Protein AF-A0A4R3DPP4-F1 (afdb_monomer_lite)

Structure (mmCIF, N/CA/C/O backbone):
data_AF-A0A4R3DPP4-F1
#
_entry.id   AF-A0A4R3DPP4-F1
#
loop_
_atom_site.group_PDB
_atom_site.id
_atom_site.type_symbol
_atom_site.label_atom_id
_atom_site.label_alt_id
_atom_site.label_comp_id
_atom_site.label_asym_id
_atom_site.label_entity_id
_atom_site.label_seq_id
_atom_site.pdbx_PDB_ins_code
_atom_site.Cartn_x
_atom_site.Cartn_y
_atom_site.Cartn_z
_atom_site.occupancy
_atom_site.B_iso_or_equiv
_atom_site.auth_seq_id
_atom_site.auth_comp_id
_atom_site.auth_asym_id
_atom_site.auth_atom_id
_atom_site.pdbx_PDB_model_num
ATOM 1 N N . MET A 1 1 ? 33.787 2.499 -35.565 1.00 42.03 1 MET A N 1
ATOM 2 C CA . MET A 1 1 ? 33.368 3.341 -34.426 1.00 42.03 1 MET A CA 1
ATOM 3 C C . MET A 1 1 ? 33.570 2.523 -33.166 1.00 42.03 1 MET A C 1
ATOM 5 O O . MET A 1 1 ? 33.102 1.391 -33.170 1.00 42.03 1 MET A O 1
ATOM 9 N N . PRO A 1 2 ? 34.337 2.994 -32.170 1.00 33.78 2 PRO A N 1
ATOM 10 C CA . PRO A 1 2 ? 34.576 2.213 -30.970 1.00 33.78 2 PRO A CA 1
ATOM 11 C C . PRO A 1 2 ? 33.305 2.166 -30.121 1.00 33.78 2 PRO A C 1
ATOM 13 O O . PRO A 1 2 ? 32.669 3.187 -29.868 1.00 33.78 2 PRO A O 1
ATOM 16 N N . ASP A 1 3 ? 32.959 0.942 -29.745 1.00 42.25 3 ASP A N 1
ATOM 17 C CA . ASP A 1 3 ? 31.840 0.523 -28.914 1.00 42.25 3 ASP A CA 1
ATOM 18 C C . ASP A 1 3 ? 32.011 1.137 -27.512 1.00 42.25 3 ASP A C 1
ATOM 20 O O . ASP A 1 3 ? 32.854 0.698 -26.728 1.00 42.25 3 ASP A O 1
ATOM 24 N N . ALA A 1 4 ? 31.262 2.198 -27.201 1.00 43.00 4 ALA A N 1
ATOM 25 C CA . ALA A 1 4 ? 31.251 2.816 -25.877 1.00 43.00 4 ALA A CA 1
ATOM 26 C C . ALA A 1 4 ? 30.402 1.968 -24.917 1.00 43.00 4 ALA A C 1
ATOM 28 O O . ALA A 1 4 ? 29.376 2.406 -24.399 1.00 43.00 4 ALA A O 1
ATOM 29 N N . ARG A 1 5 ? 30.828 0.724 -24.684 1.00 45.59 5 ARG A N 1
ATOM 30 C CA . ARG A 1 5 ? 30.379 -0.048 -23.528 1.00 45.59 5 ARG A CA 1
ATOM 31 C C . ARG A 1 5 ? 30.945 0.650 -22.303 1.00 45.59 5 ARG A C 1
ATOM 33 O O . ARG A 1 5 ? 32.124 0.495 -22.000 1.00 45.59 5 ARG A O 1
ATOM 40 N N . VAL A 1 6 ? 30.123 1.444 -21.626 1.00 44.72 6 VAL A N 1
ATOM 41 C CA . VAL A 1 6 ? 30.438 1.896 -20.272 1.00 44.72 6 VAL A CA 1
ATOM 42 C C . VAL A 1 6 ? 30.421 0.638 -19.400 1.00 44.72 6 VAL A C 1
ATOM 44 O O . VAL A 1 6 ? 29.358 0.029 -19.256 1.00 44.72 6 VAL A O 1
ATOM 47 N N . PRO A 1 7 ? 31.566 0.177 -18.867 1.00 40.75 7 PRO A N 1
ATOM 48 C CA . PRO A 1 7 ? 31.549 -0.908 -17.902 1.00 40.75 7 PRO A CA 1
ATOM 49 C C . PRO A 1 7 ? 30.728 -0.449 -16.695 1.00 40.75 7 PRO A C 1
ATOM 51 O O . PRO A 1 7 ? 30.874 0.687 -16.239 1.00 40.75 7 PRO A O 1
ATOM 54 N N . ALA A 1 8 ? 29.888 -1.337 -16.164 1.00 47.12 8 ALA A N 1
ATOM 55 C CA . ALA A 1 8 ? 28.995 -1.118 -15.020 1.00 47.12 8 ALA A CA 1
ATOM 56 C C . ALA A 1 8 ? 29.715 -0.782 -13.686 1.00 47.12 8 ALA A C 1
ATOM 58 O O . ALA A 1 8 ? 29.138 -0.917 -12.615 1.00 47.12 8 ALA A O 1
ATOM 59 N N . ALA A 1 9 ? 30.973 -0.342 -13.736 1.00 43.81 9 ALA A N 1
ATOM 60 C CA . ALA A 1 9 ? 31.848 -0.070 -12.602 1.00 43.81 9 ALA A CA 1
ATOM 61 C C . ALA A 1 9 ? 32.282 1.409 -12.488 1.00 43.81 9 ALA A C 1
ATOM 63 O O . ALA A 1 9 ? 33.168 1.719 -11.699 1.00 43.81 9 ALA A O 1
ATOM 64 N N . ALA A 1 10 ? 31.701 2.333 -13.267 1.00 43.47 10 ALA A N 1
ATOM 65 C CA . ALA A 1 10 ? 32.211 3.706 -13.398 1.00 43.47 10 ALA A CA 1
ATOM 66 C C . ALA A 1 10 ? 31.321 4.820 -12.810 1.00 43.47 10 ALA A C 1
ATOM 68 O O . ALA A 1 10 ? 31.487 5.976 -13.191 1.00 43.47 10 ALA A O 1
ATOM 69 N N . THR A 1 11 ? 30.387 4.528 -11.898 1.00 47.31 11 THR A N 1
ATOM 70 C CA . THR A 1 11 ? 29.618 5.595 -11.221 1.00 47.31 11 THR A CA 1
ATOM 71 C C . THR A 1 11 ? 30.029 5.842 -9.776 1.00 47.31 11 THR A C 1
ATOM 73 O O . THR A 1 11 ? 29.689 6.898 -9.255 1.00 47.31 11 THR A O 1
ATOM 76 N N . GLY A 1 12 ? 30.751 4.927 -9.111 1.00 37.66 12 GLY A N 1
ATOM 77 C CA . GLY A 1 12 ? 31.097 5.077 -7.686 1.00 37.66 12 GLY A CA 1
ATOM 78 C C . GLY A 1 12 ? 29.880 5.279 -6.770 1.00 37.66 12 GLY A C 1
ATOM 79 O O . GLY A 1 12 ? 30.041 5.616 -5.600 1.00 37.66 12 GLY A O 1
ATOM 80 N N . LEU A 1 13 ? 28.668 5.099 -7.304 1.00 44.72 13 LEU A N 1
ATOM 81 C CA . LEU A 1 13 ? 27.441 5.155 -6.542 1.00 44.72 13 LEU A CA 1
ATOM 82 C C . LEU A 1 13 ? 27.375 3.842 -5.767 1.00 44.72 13 LEU A C 1
ATOM 84 O O . LEU A 1 13 ? 27.561 2.787 -6.383 1.00 44.72 13 LEU A O 1
ATOM 88 N N . PRO A 1 14 ? 27.170 3.889 -4.441 1.00 45.78 14 PRO A N 1
ATOM 89 C CA . PRO A 1 14 ? 26.957 2.673 -3.679 1.00 45.78 14 PRO A CA 1
ATOM 90 C C . PRO A 1 14 ? 25.839 1.879 -4.356 1.00 45.78 14 PRO A C 1
ATOM 92 O O . PRO A 1 14 ? 24.844 2.460 -4.800 1.00 45.78 14 PRO A O 1
ATOM 95 N N . THR A 1 15 ? 26.012 0.559 -4.465 1.00 54.16 15 THR A N 1
ATOM 96 C CA . THR A 1 15 ? 24.867 -0.337 -4.651 1.00 54.16 15 THR A CA 1
ATOM 97 C C . THR A 1 15 ? 23.817 0.106 -3.643 1.00 54.16 15 THR A C 1
ATOM 99 O O . THR A 1 15 ? 24.175 0.214 -2.467 1.00 54.16 15 THR A O 1
ATOM 102 N N . PRO A 1 16 ? 22.596 0.455 -4.074 1.00 56.66 16 PRO A N 1
ATOM 103 C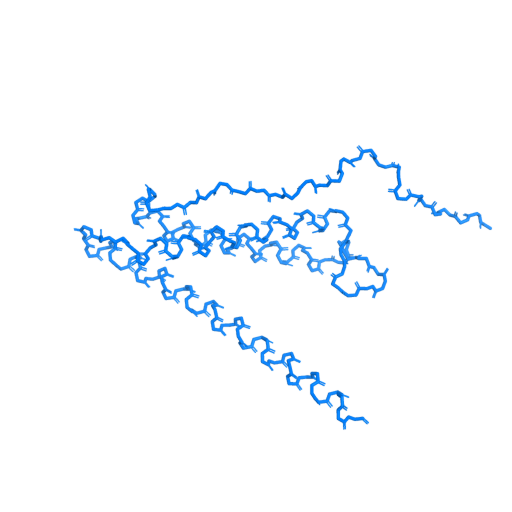 CA . PRO A 1 16 ? 21.593 0.899 -3.134 1.00 56.66 16 PRO A CA 1
ATOM 104 C C . PRO A 1 16 ? 21.376 -0.240 -2.142 1.00 56.66 16 PRO A C 1
ATOM 106 O O . PRO A 1 16 ? 20.896 -1.308 -2.524 1.00 56.66 16 PRO A O 1
ATOM 109 N N . ASP A 1 17 ? 21.793 -0.042 -0.891 1.00 68.62 17 ASP A N 1
ATOM 110 C CA . ASP A 1 17 ? 21.356 -0.909 0.191 1.00 68.62 17 ASP A CA 1
ATOM 111 C C . ASP A 1 17 ? 19.826 -0.921 0.156 1.00 68.62 17 ASP A C 1
ATOM 113 O O . ASP A 1 17 ? 19.195 0.102 -0.151 1.00 68.62 17 ASP A O 1
ATOM 117 N N . LYS A 1 18 ? 19.230 -2.089 0.416 1.00 74.06 18 LYS A N 1
ATOM 118 C CA . LYS A 1 18 ? 17.774 -2.197 0.499 1.00 74.06 18 LYS A CA 1
ATOM 119 C C . LYS A 1 18 ? 17.262 -1.124 1.452 1.00 74.06 18 LYS A C 1
ATOM 121 O O . LYS A 1 18 ? 17.828 -0.911 2.528 1.00 74.06 18 LYS A O 1
ATOM 126 N N . VAL A 1 19 ? 16.216 -0.421 1.029 1.00 81.50 19 VAL A N 1
ATOM 127 C CA . VAL A 1 19 ? 15.524 0.492 1.932 1.00 81.50 19 VAL A CA 1
ATOM 128 C C . VAL A 1 19 ? 14.969 -0.348 3.074 1.00 81.50 19 VAL A C 1
ATOM 130 O O . VAL A 1 19 ? 14.541 -1.474 2.855 1.00 81.50 19 VAL A O 1
ATOM 133 N N . HIS A 1 20 ? 15.010 0.192 4.286 1.00 83.25 20 HIS A N 1
ATOM 134 C CA . HIS A 1 20 ? 14.333 -0.385 5.435 1.00 83.25 20 HIS A CA 1
ATOM 135 C C . HIS A 1 20 ? 13.599 0.734 6.151 1.00 83.25 20 HIS A C 1
ATOM 137 O O . HIS A 1 20 ? 14.226 1.676 6.649 1.00 83.25 20 HIS A O 1
ATOM 143 N N . LEU A 1 21 ? 12.272 0.660 6.156 1.00 80.94 21 LEU A N 1
ATOM 144 C CA . LEU A 1 21 ? 11.449 1.611 6.891 1.00 80.94 21 LEU A CA 1
ATOM 145 C C . LEU A 1 21 ? 11.186 1.081 8.305 1.00 80.94 21 LEU A C 1
ATOM 147 O O . LEU A 1 21 ? 11.063 -0.129 8.503 1.00 80.94 21 LEU A O 1
ATOM 151 N N . PRO A 1 22 ? 11.124 1.959 9.323 1.00 79.56 22 PRO A N 1
ATOM 152 C CA . PRO A 1 22 ? 10.748 1.523 10.657 1.00 79.56 22 PRO A CA 1
ATOM 153 C C . PRO A 1 22 ? 9.315 0.971 10.635 1.00 79.56 22 PRO A C 1
ATOM 155 O O . PRO A 1 22 ? 8.470 1.506 9.911 1.00 79.56 22 PRO A O 1
ATOM 158 N N . PRO A 1 23 ? 9.014 -0.064 11.439 1.00 76.50 23 PRO A N 1
ATOM 159 C CA . PRO A 1 23 ? 7.648 -0.532 11.582 1.00 76.50 23 PRO A CA 1
ATOM 160 C C . PRO A 1 23 ? 6.780 0.575 12.183 1.00 76.50 23 PRO A C 1
ATOM 162 O O . PRO A 1 23 ? 7.231 1.367 13.013 1.00 76.50 23 PRO A O 1
ATOM 165 N N . ILE A 1 24 ? 5.529 0.605 11.745 1.00 78.69 24 ILE A N 1
ATOM 166 C CA . ILE A 1 24 ? 4.506 1.558 12.157 1.00 78.69 24 ILE A CA 1
ATOM 167 C C . ILE A 1 24 ? 3.359 0.724 12.730 1.00 78.69 24 ILE A C 1
ATOM 169 O O . ILE A 1 24 ? 2.787 -0.096 12.015 1.00 78.69 24 ILE A O 1
ATOM 173 N N . GLY A 1 25 ? 3.071 0.880 14.023 1.00 67.81 25 GLY A N 1
ATOM 174 C CA . GLY A 1 25 ? 2.120 0.046 14.755 1.00 67.81 25 GLY A CA 1
ATOM 175 C C . GLY A 1 25 ? 0.967 0.812 15.405 1.00 67.81 25 GLY A C 1
ATOM 176 O O . GLY A 1 25 ? 0.636 1.944 15.048 1.00 67.81 25 GLY A O 1
ATOM 177 N N . ALA A 1 26 ? 0.335 0.162 16.387 1.00 65.81 26 ALA A N 1
ATOM 178 C CA . ALA A 1 26 ? -0.835 0.665 17.115 1.00 65.81 26 ALA A CA 1
ATOM 179 C C . ALA A 1 26 ? -0.549 1.894 18.000 1.00 65.81 26 ALA A C 1
ATOM 181 O O . ALA A 1 26 ? -1.478 2.521 18.506 1.00 65.81 26 ALA A O 1
ATOM 182 N N . GLU A 1 27 ? 0.722 2.251 18.200 1.00 77.56 27 GLU A N 1
ATOM 183 C CA . GLU A 1 27 ? 1.126 3.483 18.880 1.00 77.56 27 GLU A CA 1
ATOM 184 C C . GLU A 1 27 ? 0.684 4.750 18.132 1.00 77.56 27 GLU A C 1
ATOM 186 O O . GLU A 1 27 ? 0.489 5.801 18.749 1.00 77.56 27 GLU A O 1
ATOM 191 N N . LEU A 1 28 ? 0.464 4.653 16.818 1.00 75.88 28 LEU A N 1
ATOM 192 C CA . LEU A 1 28 ? -0.274 5.654 16.062 1.00 75.88 28 LEU A CA 1
ATOM 193 C C . LEU A 1 28 ? -1.751 5.463 16.361 1.00 75.88 28 LEU A C 1
ATOM 195 O O . LEU A 1 28 ? -2.400 4.588 15.799 1.00 75.88 28 LEU A O 1
ATOM 199 N N . GLY A 1 29 ? -2.273 6.270 17.284 1.00 82.25 29 GLY A N 1
ATOM 200 C CA . GLY A 1 29 ? -3.676 6.195 17.678 1.00 82.25 29 GLY A CA 1
ATOM 201 C C . GLY A 1 29 ? -4.635 6.162 16.470 1.00 82.25 29 GLY A C 1
ATOM 202 O O . GLY A 1 29 ? -4.310 6.715 15.412 1.00 82.25 29 GLY A O 1
ATOM 203 N N . PRO A 1 30 ? -5.837 5.573 16.624 1.00 82.81 30 PRO A N 1
ATOM 204 C CA . PRO A 1 30 ? -6.706 5.162 15.513 1.00 82.81 30 PRO A CA 1
ATOM 205 C C . PRO A 1 30 ? -6.961 6.245 14.453 1.00 82.81 30 PRO A C 1
ATOM 207 O O . PRO A 1 30 ? -7.019 5.961 13.260 1.00 82.81 30 PRO A O 1
ATOM 210 N N . ARG A 1 31 ? -7.034 7.512 14.879 1.00 84.75 31 ARG A N 1
ATOM 211 C CA . ARG A 1 31 ? -7.278 8.683 14.018 1.00 84.75 31 ARG A CA 1
ATOM 212 C C . ARG A 1 31 ? -6.197 8.940 12.968 1.00 84.75 31 ARG A C 1
ATOM 214 O O . ARG A 1 31 ? -6.466 9.607 11.975 1.00 84.75 31 ARG A O 1
ATOM 221 N N . LEU A 1 32 ? -4.967 8.488 13.208 1.00 88.69 32 LEU A N 1
ATOM 222 C CA . LEU A 1 32 ? -3.854 8.666 12.273 1.00 88.69 32 LEU A CA 1
ATOM 223 C C . LEU A 1 32 ? -3.646 7.448 11.374 1.00 88.69 32 LEU A C 1
ATOM 225 O O . LEU A 1 32 ? -2.988 7.580 10.345 1.00 88.69 32 LEU A O 1
ATOM 229 N N . MET A 1 33 ? -4.218 6.293 11.723 1.00 91.12 33 MET A N 1
ATOM 230 C CA . MET A 1 33 ? -3.999 5.051 10.984 1.00 91.12 33 MET A CA 1
ATOM 231 C C . MET A 1 33 ? -4.578 5.126 9.568 1.00 91.12 33 MET A C 1
ATOM 233 O O . MET A 1 33 ? -3.865 4.847 8.611 1.00 91.12 33 MET A O 1
ATOM 237 N N . LEU A 1 34 ? -5.834 5.560 9.403 1.00 91.00 34 LEU A N 1
ATOM 238 C CA . LEU A 1 34 ? -6.462 5.633 8.076 1.00 91.00 34 LEU A CA 1
ATOM 239 C C . LEU A 1 34 ? -5.758 6.638 7.137 1.00 91.00 34 LEU A C 1
ATOM 241 O O . LEU A 1 34 ? -5.352 6.227 6.049 1.00 91.00 34 LEU A O 1
ATOM 245 N N . PRO A 1 35 ? -5.516 7.907 7.528 1.00 92.19 35 PRO A N 1
ATOM 246 C CA . PRO A 1 35 ? -4.813 8.854 6.659 1.00 92.19 35 PRO A CA 1
ATOM 247 C C . PRO A 1 35 ? -3.397 8.401 6.288 1.00 92.19 35 PRO A C 1
ATOM 249 O O . PRO A 1 35 ? -2.945 8.624 5.165 1.00 92.19 35 PRO A O 1
ATOM 252 N N . LEU A 1 36 ? -2.683 7.765 7.223 1.00 92.81 36 LEU A N 1
ATOM 253 C CA . LEU A 1 36 ? -1.347 7.243 6.958 1.00 92.81 36 LEU A CA 1
ATOM 254 C C . LEU A 1 36 ? -1.396 6.065 5.981 1.00 92.81 36 LEU A C 1
ATOM 256 O O . LEU A 1 36 ? -0.609 6.034 5.039 1.00 92.81 36 LEU A O 1
ATOM 260 N N . TYR A 1 37 ? -2.341 5.140 6.159 1.00 93.00 37 TYR A N 1
ATOM 261 C CA . TYR A 1 37 ? -2.557 4.027 5.238 1.00 93.00 37 TYR A CA 1
ATOM 262 C C . TYR A 1 37 ? -2.803 4.523 3.806 1.00 93.00 37 TYR A C 1
ATOM 264 O O . TYR A 1 37 ? -2.128 4.094 2.868 1.00 93.00 37 TYR A O 1
ATOM 272 N N . GLU A 1 38 ? -3.711 5.487 3.635 1.00 93.00 38 GLU A N 1
ATOM 273 C CA . GLU A 1 38 ? -4.017 6.082 2.331 1.00 93.00 38 GLU A CA 1
ATOM 274 C C . GLU A 1 38 ? -2.796 6.776 1.714 1.00 93.00 38 GLU A C 1
ATOM 276 O O . GLU A 1 38 ? -2.524 6.614 0.522 1.00 93.00 38 GLU A O 1
ATOM 281 N N . ALA A 1 39 ? -2.016 7.505 2.520 1.00 94.81 39 ALA A N 1
ATOM 282 C CA . ALA A 1 39 ? -0.796 8.158 2.058 1.00 94.81 39 ALA A CA 1
ATOM 283 C C . ALA A 1 39 ? 0.266 7.144 1.598 1.00 94.81 39 ALA A C 1
ATOM 285 O O . ALA A 1 39 ? 0.896 7.342 0.553 1.00 94.81 39 ALA A O 1
ATOM 286 N N . LEU A 1 40 ? 0.448 6.040 2.329 1.00 94.62 40 LEU A N 1
ATOM 287 C CA . LEU A 1 40 ? 1.386 4.977 1.958 1.00 94.62 40 LEU A CA 1
ATOM 288 C C . LEU A 1 40 ? 0.952 4.302 0.651 1.00 94.62 40 LEU A C 1
ATOM 290 O O . LEU A 1 40 ? 1.757 4.181 -0.273 1.00 94.62 40 LEU A O 1
ATOM 294 N N . ARG A 1 41 ? -0.333 3.953 0.511 1.00 93.00 41 ARG A N 1
ATOM 295 C CA . ARG A 1 41 ? -0.876 3.353 -0.721 1.00 93.00 41 ARG A CA 1
ATOM 296 C C . ARG A 1 41 ? -0.787 4.293 -1.922 1.00 93.00 41 ARG A C 1
ATOM 298 O O . ARG A 1 41 ? -0.391 3.865 -3.006 1.00 93.00 41 ARG A O 1
ATOM 305 N N . LEU A 1 42 ? -1.081 5.582 -1.745 1.00 95.19 42 LEU A N 1
ATOM 306 C CA . LEU A 1 42 ? -0.875 6.579 -2.797 1.00 95.19 42 LEU A CA 1
ATOM 307 C C . LEU A 1 42 ? 0.597 6.642 -3.219 1.00 95.19 42 LEU A C 1
ATOM 309 O O . LEU A 1 42 ? 0.894 6.715 -4.410 1.00 95.19 42 LEU A O 1
ATOM 313 N N . THR A 1 43 ? 1.516 6.571 -2.255 1.00 95.38 43 THR A N 1
ATOM 314 C CA . THR A 1 43 ? 2.956 6.568 -2.534 1.00 95.38 43 THR A CA 1
ATOM 315 C C . THR A 1 43 ? 3.373 5.339 -3.345 1.00 95.38 43 THR A C 1
ATOM 317 O O . THR A 1 43 ? 4.112 5.489 -4.317 1.00 95.38 43 THR A O 1
ATOM 320 N N . VAL A 1 44 ? 2.845 4.150 -3.027 1.00 94.69 44 VAL A N 1
ATOM 321 C CA . VAL A 1 44 ? 3.059 2.929 -3.829 1.00 94.69 44 VAL A CA 1
ATOM 322 C C . VAL A 1 44 ? 2.590 3.132 -5.271 1.00 94.69 44 VAL A C 1
ATOM 324 O O . VAL A 1 44 ? 3.361 2.886 -6.194 1.00 94.69 44 VAL A O 1
ATOM 327 N N . ASN A 1 45 ? 1.386 3.673 -5.479 1.00 92.38 45 ASN A N 1
ATOM 328 C CA . ASN A 1 45 ? 0.857 3.929 -6.825 1.00 92.38 45 ASN A CA 1
ATOM 329 C C . ASN A 1 45 ? 1.727 4.919 -7.623 1.00 92.38 45 ASN A C 1
ATOM 331 O O . ASN A 1 45 ? 1.920 4.761 -8.831 1.00 92.38 45 ASN A O 1
ATOM 335 N N . VAL A 1 46 ? 2.264 5.949 -6.961 1.00 95.75 46 VAL A N 1
ATOM 336 C CA . VAL A 1 46 ? 3.201 6.894 -7.586 1.00 95.75 46 VAL A CA 1
ATOM 337 C C . VAL A 1 46 ? 4.497 6.185 -7.979 1.00 95.75 46 VAL A C 1
ATOM 339 O O . VAL A 1 46 ? 4.978 6.386 -9.096 1.00 95.75 46 VAL A O 1
ATOM 342 N N . LEU A 1 47 ? 5.046 5.339 -7.105 1.00 94.56 47 LEU A N 1
ATOM 343 C CA . LEU A 1 47 ? 6.254 4.564 -7.391 1.00 94.56 47 LEU A CA 1
ATOM 344 C C . LEU A 1 47 ? 6.043 3.576 -8.542 1.00 94.56 47 LEU A C 1
ATOM 346 O O . LEU A 1 47 ? 6.897 3.515 -9.423 1.00 94.56 47 LEU A O 1
ATOM 350 N N . ASP A 1 48 ? 4.895 2.899 -8.612 1.00 91.25 48 ASP A N 1
ATOM 351 C CA . ASP A 1 48 ? 4.523 2.046 -9.749 1.00 91.25 48 ASP A CA 1
ATOM 352 C C . ASP A 1 48 ? 4.521 2.835 -11.067 1.00 91.25 48 ASP A C 1
ATOM 354 O O . ASP A 1 48 ? 5.086 2.402 -12.075 1.00 91.25 48 ASP A O 1
ATOM 358 N N . GLY A 1 49 ? 3.943 4.042 -11.059 1.00 90.62 49 GLY A N 1
ATOM 359 C CA . GLY A 1 49 ? 3.938 4.931 -12.222 1.00 90.62 49 GLY A CA 1
ATOM 360 C C . GLY A 1 49 ? 5.334 5.419 -12.630 1.00 90.62 49 GLY A C 1
ATOM 361 O O . GLY A 1 49 ? 5.598 5.627 -13.818 1.00 90.62 49 GLY A O 1
ATOM 362 N N . ILE A 1 50 ? 6.244 5.595 -11.669 1.00 91.81 50 ILE A N 1
ATOM 363 C CA . ILE A 1 50 ? 7.644 5.949 -11.936 1.00 91.81 50 ILE A CA 1
ATOM 364 C C . ILE A 1 50 ? 8.395 4.741 -12.510 1.00 91.81 50 ILE A C 1
ATOM 366 O O . ILE A 1 50 ? 9.052 4.884 -13.541 1.00 91.81 50 ILE A O 1
ATOM 370 N N . LEU A 1 51 ? 8.265 3.564 -11.895 1.00 89.81 51 LEU A N 1
ATOM 371 C CA . LEU A 1 51 ? 8.926 2.319 -12.305 1.00 89.81 51 LEU A CA 1
ATOM 372 C C . LEU A 1 51 ? 8.495 1.849 -13.698 1.00 89.81 51 LEU A C 1
ATOM 374 O O . LEU A 1 51 ? 9.311 1.314 -14.445 1.00 89.81 51 LEU A O 1
ATOM 378 N N . ALA A 1 52 ? 7.250 2.119 -14.098 1.00 88.38 52 ALA A N 1
ATOM 379 C CA . ALA A 1 52 ? 6.753 1.816 -15.439 1.00 88.38 52 ALA A CA 1
ATOM 380 C C . ALA A 1 52 ? 7.461 2.603 -16.563 1.00 88.38 52 ALA A C 1
ATOM 382 O O . ALA A 1 52 ? 7.271 2.315 -17.748 1.00 88.38 52 ALA A O 1
ATOM 383 N N . GLN A 1 53 ? 8.268 3.615 -16.231 1.00 87.56 53 GLN A N 1
ATOM 384 C CA . GLN A 1 53 ? 8.938 4.435 -17.232 1.00 87.56 53 GLN A CA 1
ATOM 385 C C . GLN A 1 53 ? 10.137 3.694 -17.848 1.00 87.56 53 GLN A C 1
ATOM 387 O O . GLN A 1 53 ? 10.979 3.169 -17.116 1.00 87.56 53 GLN A O 1
ATOM 392 N N . PRO A 1 54 ? 10.317 3.743 -19.184 1.00 86.75 54 PRO A N 1
ATOM 393 C CA . PRO A 1 54 ? 11.368 2.986 -19.874 1.00 86.75 54 PRO A CA 1
ATOM 394 C C . PRO A 1 54 ? 12.790 3.244 -19.365 1.00 86.75 54 PRO A C 1
ATOM 396 O O . PRO A 1 54 ? 13.648 2.378 -19.475 1.00 86.75 54 PRO A O 1
ATOM 399 N N . ARG A 1 55 ? 13.046 4.424 -18.785 1.00 87.50 55 ARG A N 1
ATOM 400 C CA . ARG A 1 55 ? 14.359 4.814 -18.249 1.00 87.50 55 ARG A CA 1
ATOM 401 C C . ARG A 1 55 ? 14.831 3.983 -17.054 1.00 87.50 55 ARG A C 1
ATOM 403 O O . ARG A 1 55 ? 16.016 4.043 -16.742 1.00 87.50 55 ARG A O 1
ATOM 410 N N . TYR A 1 56 ? 13.935 3.262 -16.383 1.00 85.88 56 TYR A N 1
ATOM 411 C CA . TYR A 1 56 ? 14.280 2.399 -15.253 1.00 85.88 56 TYR A CA 1
ATOM 412 C C . TYR A 1 56 ? 14.375 0.927 -15.643 1.00 85.88 56 TYR A C 1
ATOM 414 O O . TYR A 1 56 ? 14.985 0.162 -14.910 1.00 85.88 56 TYR A O 1
ATOM 422 N N . SER A 1 57 ? 13.840 0.531 -16.800 1.00 84.56 57 SER A N 1
ATOM 423 C CA . SER A 1 57 ? 13.892 -0.850 -17.282 1.00 84.56 57 SER A CA 1
ATOM 424 C C . SER A 1 57 ? 15.203 -1.139 -18.020 1.00 84.56 57 SER A C 1
ATOM 426 O O . SER A 1 57 ? 15.669 -0.336 -18.830 1.00 84.56 57 SER A O 1
ATOM 428 N N . ILE A 1 58 ? 15.788 -2.313 -17.773 1.00 76.44 58 ILE A N 1
ATOM 429 C CA . ILE A 1 58 ? 16.882 -2.848 -18.588 1.00 76.44 58 ILE A CA 1
ATOM 430 C C . ILE A 1 58 ? 16.271 -3.617 -19.760 1.00 76.44 58 ILE A C 1
ATOM 432 O O . ILE A 1 58 ? 15.748 -4.717 -19.600 1.00 76.44 58 ILE A O 1
ATOM 436 N N . ALA A 1 59 ? 16.367 -3.061 -20.968 1.00 71.88 59 ALA A N 1
ATOM 437 C CA . ALA A 1 59 ? 16.092 -3.832 -22.176 1.00 71.88 59 ALA A CA 1
ATOM 438 C C . ALA A 1 59 ? 17.157 -4.942 -22.348 1.00 71.88 59 ALA A C 1
ATOM 440 O O . ALA A 1 59 ? 18.343 -4.661 -22.156 1.00 71.88 59 ALA A O 1
ATOM 441 N N . PRO A 1 60 ? 16.785 -6.180 -22.745 1.00 58.72 60 PRO A N 1
ATOM 442 C CA . PRO A 1 60 ? 15.472 -6.616 -23.232 1.00 58.72 60 PRO A CA 1
ATOM 443 C C . PRO A 1 60 ? 14.612 -7.346 -22.182 1.00 58.72 60 PRO A C 1
ATOM 445 O O . PRO A 1 60 ? 13.536 -7.844 -22.512 1.00 58.72 60 PRO A O 1
ATOM 448 N N . SER A 1 61 ? 15.071 -7.463 -20.940 1.00 59.59 61 SER A N 1
ATOM 449 C CA . SER A 1 61 ? 14.408 -8.256 -19.909 1.00 59.59 61 SER A CA 1
ATOM 450 C C . SER A 1 61 ? 13.256 -7.477 -19.262 1.00 59.59 61 SER A C 1
ATOM 452 O O . SER A 1 61 ? 13.439 -6.525 -18.504 1.00 59.59 61 SER A O 1
ATOM 454 N N . ARG A 1 62 ? 12.017 -7.892 -19.567 1.00 61.31 62 ARG A N 1
ATOM 455 C CA . ARG A 1 62 ? 10.832 -7.423 -18.833 1.00 61.31 62 ARG A CA 1
ATOM 456 C C . ARG A 1 62 ? 10.985 -7.799 -17.358 1.00 61.31 62 ARG A C 1
ATOM 458 O O . ARG A 1 62 ? 11.289 -8.948 -17.060 1.00 61.31 62 ARG A O 1
ATOM 465 N N . GLY A 1 63 ? 10.754 -6.839 -16.466 1.00 61.91 63 GLY A N 1
ATOM 466 C CA . GLY A 1 63 ? 10.845 -7.053 -15.019 1.00 61.91 63 GLY A CA 1
ATOM 467 C C . GLY A 1 63 ? 12.256 -6.960 -14.435 1.00 61.91 63 GLY A C 1
ATOM 468 O O . GLY A 1 63 ? 12.436 -7.309 -13.280 1.00 61.91 63 GLY A O 1
ATOM 469 N N . THR A 1 64 ? 13.253 -6.500 -15.200 1.00 76.56 64 THR A N 1
ATOM 470 C CA . THR A 1 64 ? 14.564 -6.131 -14.640 1.00 76.56 64 THR A CA 1
ATOM 471 C C . THR A 1 64 ? 14.760 -4.627 -14.706 1.00 76.56 64 THR A C 1
ATOM 473 O O . THR A 1 64 ? 14.574 -4.029 -15.777 1.00 76.56 64 THR A O 1
ATOM 476 N N . PHE A 1 65 ? 15.164 -4.031 -13.589 1.00 83.44 65 PHE A N 1
ATOM 477 C CA . PHE A 1 65 ? 15.436 -2.608 -13.486 1.00 83.44 65 PHE A CA 1
ATOM 478 C C . PHE A 1 65 ? 16.937 -2.308 -13.462 1.00 83.44 65 PHE A C 1
ATOM 480 O O . PHE A 1 65 ? 17.767 -3.182 -13.240 1.00 83.44 65 PHE A O 1
ATOM 487 N N . ASN A 1 66 ? 17.300 -1.062 -13.776 1.00 85.69 66 ASN A N 1
ATOM 488 C CA . ASN A 1 66 ? 18.639 -0.550 -13.490 1.00 85.69 66 ASN A CA 1
ATOM 489 C C . ASN A 1 66 ? 18.769 -0.218 -11.997 1.00 85.69 66 ASN A C 1
ATOM 491 O O . ASN A 1 66 ? 17.770 -0.173 -11.291 1.00 85.69 66 ASN A O 1
ATOM 495 N N . ALA A 1 67 ? 19.974 0.120 -11.529 1.00 85.81 67 ALA A N 1
ATOM 496 C CA . ALA A 1 67 ? 20.221 0.383 -10.106 1.00 85.81 67 ALA A CA 1
ATOM 497 C C . ALA A 1 67 ? 19.275 1.427 -9.469 1.00 85.81 67 ALA A C 1
ATOM 499 O O . ALA A 1 67 ? 18.952 1.335 -8.289 1.00 85.81 67 ALA A O 1
ATOM 500 N N . ALA A 1 68 ? 18.821 2.427 -10.235 1.00 86.31 68 ALA A N 1
ATOM 501 C CA . ALA A 1 68 ? 17.858 3.406 -9.736 1.00 86.31 68 ALA A CA 1
ATOM 502 C C . ALA A 1 68 ? 16.443 2.819 -9.631 1.00 86.31 68 ALA A C 1
ATOM 504 O O . ALA A 1 68 ? 15.730 3.121 -8.679 1.00 86.31 68 ALA A O 1
ATOM 505 N N . GLY A 1 69 ? 16.036 1.990 -10.594 1.00 88.94 69 GLY A N 1
ATOM 506 C CA . GLY A 1 69 ? 14.770 1.272 -10.516 1.00 88.94 69 GLY A CA 1
ATOM 507 C C . GLY A 1 69 ? 14.777 0.196 -9.427 1.00 88.94 69 GLY A C 1
ATOM 508 O O . GLY A 1 69 ? 13.802 0.125 -8.696 1.00 88.94 69 GLY A O 1
ATOM 509 N N . ASP A 1 70 ? 15.885 -0.519 -9.210 1.00 88.38 70 ASP A N 1
ATOM 510 C CA . ASP A 1 70 ? 16.023 -1.477 -8.098 1.00 88.38 70 ASP A CA 1
ATOM 511 C C . ASP A 1 70 ? 15.825 -0.789 -6.735 1.00 88.38 70 ASP A C 1
ATOM 513 O O . ASP A 1 70 ? 15.146 -1.305 -5.849 1.00 88.38 70 ASP A O 1
ATOM 517 N N . TYR A 1 71 ? 16.375 0.419 -6.563 1.00 88.62 71 TYR A N 1
ATOM 518 C CA . TYR A 1 71 ? 16.171 1.201 -5.342 1.00 88.62 71 TYR A CA 1
ATOM 519 C C . TYR A 1 71 ? 14.715 1.648 -5.166 1.00 88.62 71 TYR A C 1
ATOM 521 O O . TYR A 1 71 ? 14.165 1.570 -4.068 1.00 88.62 71 TYR A O 1
ATOM 529 N N . LEU A 1 72 ? 14.080 2.119 -6.244 1.00 91.06 72 LEU A N 1
ATOM 530 C CA . LEU A 1 72 ? 12.674 2.526 -6.224 1.00 91.06 72 LEU A CA 1
ATOM 531 C C . LEU A 1 72 ? 11.741 1.337 -5.973 1.00 91.06 72 LEU A C 1
ATOM 533 O O . LEU A 1 72 ? 10.749 1.491 -5.265 1.00 91.06 72 LEU A O 1
ATOM 537 N N . GLU A 1 73 ? 12.064 0.164 -6.515 1.00 91.06 73 GLU A N 1
ATOM 538 C CA . GLU A 1 73 ? 11.346 -1.080 -6.251 1.00 91.06 73 GLU A CA 1
ATOM 539 C C . GLU A 1 73 ? 11.497 -1.497 -4.787 1.00 91.06 73 GLU A C 1
ATOM 541 O O . GLU A 1 73 ? 10.488 -1.737 -4.130 1.00 91.06 73 GLU A O 1
ATOM 546 N N . SER A 1 74 ? 12.714 -1.464 -4.236 1.00 90.56 74 SER A N 1
ATOM 547 C CA . SER A 1 74 ? 12.939 -1.732 -2.810 1.00 90.56 74 SER A CA 1
ATOM 548 C C . SER A 1 74 ? 12.171 -0.757 -1.911 1.00 90.56 74 SER A C 1
ATOM 550 O O . SER A 1 74 ? 11.548 -1.185 -0.944 1.00 90.56 74 SER A O 1
ATOM 552 N N . LEU A 1 75 ? 12.155 0.543 -2.231 1.00 92.19 75 LEU A N 1
ATOM 553 C CA . LEU A 1 75 ? 11.360 1.527 -1.491 1.00 92.19 75 LEU A CA 1
ATOM 554 C C . LEU A 1 75 ? 9.858 1.223 -1.581 1.00 92.19 75 LEU A C 1
ATOM 556 O O . LEU A 1 75 ? 9.143 1.327 -0.587 1.00 92.19 75 LEU A O 1
ATOM 560 N N . ARG A 1 76 ? 9.374 0.855 -2.770 1.00 94.00 76 ARG A N 1
ATOM 561 C CA . ARG A 1 76 ? 7.970 0.504 -3.000 1.00 94.00 76 ARG A CA 1
ATOM 562 C C . ARG A 1 76 ? 7.554 -0.705 -2.158 1.00 94.00 76 ARG A C 1
ATOM 564 O O . ARG A 1 76 ? 6.494 -0.659 -1.538 1.00 94.00 76 ARG A O 1
ATOM 571 N N . GLU A 1 77 ? 8.373 -1.755 -2.127 1.00 92.69 77 GLU A N 1
ATOM 572 C CA . GLU A 1 77 ? 8.132 -2.967 -1.330 1.00 92.69 77 GLU A CA 1
ATOM 573 C C . GLU A 1 77 ? 8.083 -2.673 0.172 1.00 92.69 77 GLU A C 1
ATOM 575 O O . GLU A 1 77 ? 7.191 -3.154 0.873 1.00 92.69 77 GLU A O 1
ATOM 580 N N . GLU A 1 78 ? 8.991 -1.835 0.666 1.00 92.94 78 GLU A N 1
ATOM 581 C CA . GLU A 1 78 ? 9.019 -1.439 2.075 1.00 92.94 78 GLU A CA 1
ATOM 582 C C . GLU A 1 78 ? 7.796 -0.606 2.460 1.00 92.94 78 GLU A C 1
ATOM 584 O O . GLU A 1 78 ? 7.166 -0.868 3.480 1.00 92.94 78 GLU A O 1
ATOM 589 N N . ILE A 1 79 ? 7.394 0.361 1.629 1.00 93.62 79 ILE A N 1
ATOM 590 C CA . ILE A 1 79 ? 6.180 1.155 1.879 1.00 93.62 79 ILE A CA 1
ATOM 591 C C . ILE A 1 79 ? 4.937 0.259 1.881 1.00 93.62 79 ILE A C 1
ATOM 593 O O . ILE A 1 79 ? 4.065 0.439 2.731 1.00 93.62 79 ILE A O 1
ATOM 597 N N . ALA A 1 80 ? 4.857 -0.710 0.964 1.00 92.38 80 ALA A N 1
ATOM 598 C CA . ALA A 1 80 ? 3.768 -1.683 0.943 1.00 92.38 80 ALA A CA 1
ATOM 599 C C . ALA A 1 80 ? 3.747 -2.524 2.230 1.00 92.38 80 ALA A C 1
ATOM 601 O O . ALA A 1 80 ? 2.701 -2.635 2.860 1.00 92.38 80 ALA A O 1
ATOM 602 N N . THR A 1 81 ? 4.909 -3.009 2.674 1.00 92.00 81 THR A N 1
ATOM 603 C CA . THR A 1 81 ? 5.053 -3.768 3.928 1.00 92.00 81 THR A CA 1
ATOM 604 C C . THR A 1 81 ? 4.592 -2.956 5.141 1.00 92.00 81 THR A C 1
ATOM 606 O O . THR A 1 81 ? 3.891 -3.469 6.012 1.00 92.00 81 THR A O 1
ATOM 609 N N . VAL A 1 82 ? 4.941 -1.667 5.199 1.00 92.00 82 VAL A N 1
ATOM 610 C CA . VAL A 1 82 ? 4.491 -0.766 6.269 1.00 92.00 82 VAL A CA 1
ATOM 611 C C . VAL A 1 82 ? 2.976 -0.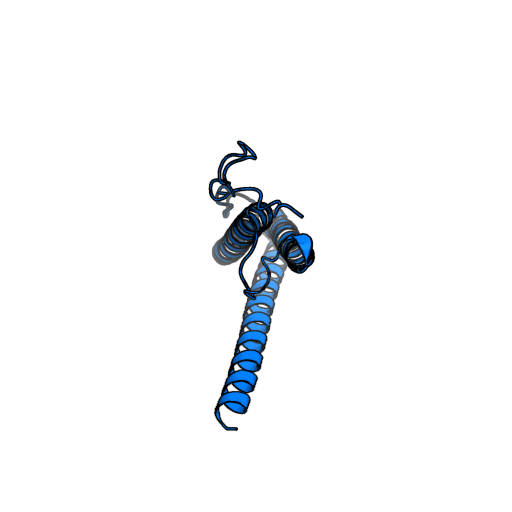540 6.210 1.00 92.00 82 VAL A C 1
ATOM 613 O O . VAL A 1 82 ? 2.326 -0.518 7.254 1.00 92.00 82 VAL A O 1
ATOM 616 N N . ALA A 1 83 ? 2.396 -0.394 5.014 1.00 92.25 83 ALA A N 1
ATOM 617 C CA . ALA A 1 83 ? 0.949 -0.247 4.848 1.00 92.25 83 ALA A CA 1
ATOM 618 C C . ALA A 1 83 ? 0.186 -1.502 5.305 1.00 92.25 83 ALA A C 1
ATOM 620 O O . ALA A 1 83 ? -0.817 -1.375 6.008 1.00 92.25 83 ALA A O 1
ATOM 621 N N . ASP A 1 84 ? 0.687 -2.691 4.962 1.00 90.88 84 ASP A N 1
ATOM 622 C CA . ASP A 1 84 ? 0.122 -3.974 5.395 1.00 90.88 84 ASP A CA 1
ATOM 623 C C . ASP A 1 84 ? 0.196 -4.105 6.928 1.00 90.88 84 ASP A C 1
ATOM 625 O O . ASP A 1 84 ? -0.801 -4.398 7.588 1.00 90.88 84 ASP A O 1
ATOM 629 N N . GLY A 1 85 ? 1.352 -3.778 7.520 1.00 91.00 85 GLY A N 1
ATOM 630 C CA . GLY A 1 85 ? 1.535 -3.788 8.973 1.00 91.00 85 GLY A CA 1
ATOM 631 C C . GLY A 1 85 ? 0.604 -2.821 9.712 1.00 91.00 85 GLY A C 1
ATOM 632 O O . GLY A 1 85 ? 0.104 -3.142 10.792 1.00 91.00 85 GLY A O 1
ATOM 633 N N . LEU A 1 86 ? 0.310 -1.661 9.119 1.00 91.38 86 LEU A N 1
ATOM 634 C CA . LEU A 1 86 ? -0.640 -0.697 9.671 1.00 91.38 86 LEU A CA 1
ATOM 635 C C . LEU A 1 86 ? -2.082 -1.227 9.643 1.00 91.38 86 LEU A C 1
ATOM 637 O O . LEU A 1 86 ? -2.827 -1.020 10.605 1.00 91.38 86 LEU A O 1
ATOM 641 N N . ALA A 1 87 ? -2.469 -1.935 8.578 1.00 90.50 87 ALA A N 1
ATOM 642 C CA . ALA A 1 87 ? -3.772 -2.590 8.494 1.00 90.50 87 ALA A CA 1
ATOM 643 C C . ALA A 1 87 ? -3.918 -3.729 9.505 1.00 90.50 87 ALA A C 1
ATOM 645 O O . ALA A 1 87 ? -4.938 -3.823 10.192 1.00 90.50 87 ALA A O 1
ATOM 646 N N . ASP A 1 88 ? -2.871 -4.530 9.687 1.00 90.88 88 ASP A N 1
ATOM 647 C CA . ASP A 1 88 ? -2.837 -5.560 10.723 1.00 90.88 88 ASP A CA 1
ATOM 648 C C . ASP A 1 88 ? -2.907 -4.970 12.134 1.00 90.88 88 ASP A C 1
ATOM 650 O O . ASP A 1 88 ? -3.652 -5.471 12.981 1.00 90.88 88 ASP A O 1
ATOM 654 N N . ALA A 1 89 ? -2.202 -3.865 12.387 1.00 89.62 89 ALA A N 1
ATOM 655 C CA . ALA A 1 89 ? -2.286 -3.158 13.658 1.00 89.62 89 ALA A CA 1
ATOM 656 C C . ALA A 1 89 ? -3.713 -2.652 13.924 1.00 89.62 89 ALA A C 1
ATOM 658 O O . ALA A 1 89 ? -4.223 -2.833 15.030 1.00 89.62 89 ALA A O 1
ATOM 659 N N . ALA A 1 90 ? -4.388 -2.092 12.913 1.00 89.81 90 ALA A N 1
ATOM 660 C CA . ALA A 1 90 ? -5.758 -1.591 13.028 1.00 89.81 90 ALA A CA 1
ATOM 661 C C . ALA A 1 90 ? -6.761 -2.682 13.447 1.00 89.81 90 ALA A C 1
ATOM 663 O O . ALA A 1 90 ? -7.659 -2.412 14.247 1.00 89.81 90 ALA A O 1
ATOM 664 N N . ARG A 1 91 ? -6.573 -3.934 12.996 1.00 88.75 91 ARG A N 1
ATOM 665 C CA . ARG A 1 91 ? -7.396 -5.093 13.406 1.00 88.75 91 ARG A CA 1
ATOM 666 C C . ARG A 1 91 ? -7.296 -5.391 14.914 1.00 88.75 91 ARG A C 1
ATOM 668 O O . ARG A 1 91 ? -8.210 -5.990 15.480 1.00 88.75 91 ARG A O 1
ATOM 675 N N . GLY A 1 92 ? -6.206 -4.985 15.572 1.00 86.56 92 GLY A N 1
ATOM 676 C CA . GLY A 1 92 ? -5.960 -5.199 17.004 1.00 86.56 92 GLY A CA 1
ATOM 677 C C . GLY A 1 92 ? -6.358 -4.037 17.924 1.00 86.56 92 GLY A C 1
ATOM 678 O O . GLY A 1 92 ? -6.297 -4.186 19.149 1.00 86.56 92 GLY A O 1
ATOM 679 N N . VAL A 1 93 ? -6.753 -2.885 17.376 1.00 87.69 93 VAL A N 1
ATOM 680 C CA . VAL A 1 93 ? -7.056 -1.678 18.159 1.00 87.69 93 VAL A CA 1
ATOM 681 C C . VAL A 1 93 ? -8.470 -1.739 18.739 1.00 87.69 93 VAL A C 1
ATOM 683 O O . VAL A 1 93 ? -9.436 -2.068 18.054 1.00 87.69 93 VAL A O 1
ATOM 686 N N . ARG A 1 94 ? -8.606 -1.375 20.021 1.00 84.19 94 ARG A N 1
ATOM 687 C CA . ARG A 1 94 ? -9.911 -1.117 20.644 1.00 84.19 94 ARG A CA 1
ATOM 688 C C . ARG A 1 94 ? -10.228 0.376 20.517 1.00 84.19 94 ARG A C 1
ATOM 690 O O . ARG A 1 94 ? -9.495 1.163 21.107 1.00 84.19 94 ARG A O 1
ATOM 697 N N . PRO A 1 95 ? -11.264 0.772 19.763 1.00 84.12 95 PRO A N 1
ATOM 698 C CA . PRO A 1 95 ? -11.626 2.177 19.631 1.00 84.12 95 PRO A CA 1
ATOM 699 C C . PRO A 1 95 ? -12.311 2.690 20.900 1.00 84.12 95 PRO A C 1
ATOM 701 O O . PRO A 1 95 ? -13.132 1.984 21.492 1.00 84.12 95 PRO A O 1
ATOM 704 N N . ASP A 1 96 ? -12.033 3.941 21.267 1.00 85.25 96 ASP A N 1
ATOM 705 C CA . ASP A 1 96 ? -12.651 4.595 22.427 1.00 85.25 96 ASP A CA 1
ATOM 706 C C . ASP A 1 96 ? -13.973 5.297 22.058 1.00 85.25 96 ASP A C 1
ATOM 708 O O . ASP A 1 96 ? -14.734 5.730 22.928 1.00 85.25 96 ASP A O 1
ATOM 712 N N . GLY A 1 97 ? -14.286 5.400 20.760 1.00 86.19 97 GLY A N 1
ATOM 713 C CA . GLY A 1 97 ? -15.503 6.034 20.263 1.00 86.19 97 GLY A CA 1
ATOM 714 C C . GLY A 1 97 ? -15.911 5.612 18.851 1.00 86.19 97 GLY A C 1
ATOM 715 O O . GLY A 1 97 ? -15.165 4.965 18.120 1.00 86.19 97 GLY A O 1
ATOM 716 N N . ALA A 1 98 ? -17.121 6.014 18.452 1.00 83.06 98 ALA A N 1
ATOM 717 C CA . ALA A 1 98 ? -17.725 5.617 17.176 1.00 83.06 98 ALA A CA 1
ATOM 718 C C . ALA A 1 98 ? -16.951 6.109 15.938 1.00 83.06 98 ALA A C 1
ATOM 720 O O . ALA A 1 98 ? -16.886 5.390 14.950 1.00 83.06 98 ALA A O 1
ATOM 721 N N . VAL A 1 99 ? -16.346 7.302 16.002 1.00 81.75 99 VAL A N 1
ATOM 722 C CA . VAL A 1 99 ? -15.539 7.858 14.898 1.00 81.75 99 VAL A CA 1
ATOM 723 C C . VAL A 1 99 ? -14.295 7.004 14.651 1.00 81.75 99 VAL A C 1
ATOM 725 O O . VAL A 1 99 ? -14.002 6.642 13.522 1.00 81.75 99 VAL A O 1
ATOM 728 N N . GLU A 1 100 ? -13.600 6.615 15.719 1.00 86.69 100 GLU A N 1
ATOM 729 C CA . GLU A 1 100 ? -12.400 5.778 15.621 1.00 86.69 100 GLU A CA 1
ATOM 730 C C . GLU A 1 100 ? -12.741 4.374 15.123 1.00 86.69 100 GLU A C 1
ATOM 732 O O . GLU A 1 100 ? -12.008 3.812 14.318 1.00 86.69 100 GLU A O 1
ATOM 737 N N . LEU A 1 101 ? -13.884 3.828 15.547 1.00 87.19 101 LEU A N 1
ATOM 738 C CA . LEU A 1 101 ? -14.395 2.566 15.019 1.00 87.19 101 LEU A CA 1
ATOM 739 C C . LEU A 1 101 ? -14.677 2.653 13.510 1.00 87.19 101 LEU A C 1
ATOM 741 O O . LEU A 1 101 ? -14.343 1.732 12.770 1.00 87.19 101 LEU A O 1
ATOM 745 N N . GLU A 1 102 ? -15.289 3.746 13.052 1.00 89.12 102 GLU A N 1
ATOM 746 C CA . GLU A 1 102 ? -15.560 3.966 11.631 1.00 89.12 102 GLU A CA 1
ATOM 747 C C . GLU A 1 102 ? -14.267 4.064 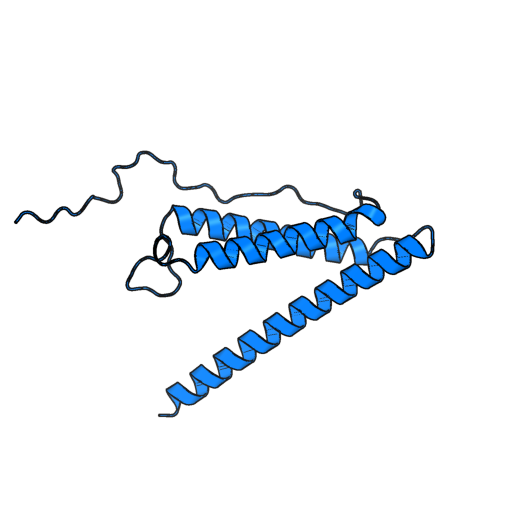10.811 1.00 89.12 102 GLU A C 1
ATOM 749 O O . GLU A 1 102 ? -14.155 3.399 9.781 1.00 89.12 102 GLU A O 1
ATOM 754 N N . ASP A 1 103 ? -13.280 4.831 11.279 1.00 88.75 103 ASP A N 1
ATOM 755 C CA . ASP A 1 103 ? -11.990 4.973 10.598 1.00 88.75 103 ASP A CA 1
ATOM 756 C C . ASP A 1 103 ? -11.236 3.636 10.515 1.00 88.75 103 ASP A C 1
ATOM 758 O O . ASP A 1 103 ? -10.722 3.282 9.452 1.00 88.75 103 ASP A O 1
ATOM 762 N N . LEU A 1 104 ? -11.234 2.845 11.596 1.00 88.88 104 LEU A N 1
ATOM 763 C CA . LEU A 1 104 ? -10.640 1.503 11.606 1.00 88.88 104 LEU A CA 1
ATOM 764 C C . LEU A 1 104 ? -11.351 0.562 10.623 1.00 88.88 104 LEU A C 1
ATOM 766 O O . LEU A 1 104 ? -10.693 -0.156 9.872 1.00 88.88 104 LEU A O 1
ATOM 770 N N . HIS A 1 105 ? -12.686 0.581 10.574 1.00 90.75 105 HIS A N 1
ATOM 771 C CA . HIS A 1 105 ? -13.441 -0.227 9.613 1.00 90.75 105 HIS A CA 1
ATOM 772 C C . HIS A 1 105 ? -13.173 0.180 8.164 1.00 90.75 105 HIS A C 1
ATOM 774 O O . HIS A 1 105 ? -13.053 -0.691 7.303 1.00 90.75 105 HIS A O 1
ATOM 780 N N . ARG A 1 106 ? -13.076 1.484 7.879 1.00 92.06 106 ARG A N 1
ATOM 781 C CA . ARG A 1 106 ? -12.739 1.983 6.539 1.00 92.06 106 ARG A CA 1
ATOM 782 C C . ARG A 1 106 ? -11.350 1.536 6.112 1.00 92.06 106 ARG A C 1
ATOM 784 O O . ARG A 1 106 ? -11.195 1.106 4.974 1.00 92.06 106 ARG A O 1
ATOM 791 N N . LEU A 1 107 ? -10.380 1.593 7.022 1.00 92.19 107 LEU A N 1
ATOM 792 C CA . LEU A 1 107 ? -9.027 1.112 6.768 1.00 92.19 107 LEU A CA 1
ATOM 793 C C . LEU A 1 107 ? -9.045 -0.377 6.414 1.00 92.19 107 LEU A C 1
ATOM 795 O O . LEU A 1 107 ? -8.555 -0.753 5.353 1.00 92.19 107 LEU A O 1
ATOM 799 N N . ILE A 1 108 ? -9.664 -1.208 7.257 1.00 92.50 108 ILE A N 1
ATOM 800 C CA . ILE A 1 108 ? -9.755 -2.656 7.021 1.00 92.50 108 ILE A CA 1
ATOM 801 C C . ILE A 1 108 ? -10.434 -2.934 5.675 1.00 92.50 108 ILE A C 1
ATOM 803 O O . ILE A 1 108 ? -9.929 -3.719 4.884 1.00 92.50 108 ILE A O 1
ATOM 807 N N . LEU A 1 109 ? -11.546 -2.258 5.371 1.00 91.88 109 LEU A N 1
ATOM 808 C CA . LEU A 1 109 ? -12.235 -2.431 4.093 1.00 91.88 109 LEU A CA 1
ATOM 809 C C . LEU A 1 109 ? -11.361 -2.029 2.895 1.00 91.88 109 LEU A C 1
ATOM 811 O O . LEU A 1 109 ? -11.373 -2.724 1.880 1.00 91.88 109 LEU A O 1
ATOM 815 N N . ALA A 1 110 ? -10.618 -0.925 2.994 1.00 89.50 110 ALA A N 1
ATOM 816 C CA . ALA A 1 110 ? -9.703 -0.487 1.943 1.00 89.50 110 ALA A CA 1
ATOM 817 C C . ALA A 1 110 ? -8.597 -1.525 1.688 1.00 89.50 110 ALA A C 1
ATOM 819 O O . ALA A 1 110 ? -8.253 -1.784 0.534 1.00 89.50 110 ALA A O 1
ATOM 820 N N . ASP A 1 111 ? -8.099 -2.156 2.750 1.00 92.62 111 ASP A N 1
ATOM 821 C CA . ASP A 1 111 ? -7.099 -3.217 2.673 1.00 92.62 111 ASP A CA 1
ATOM 822 C C . ASP A 1 111 ? -7.623 -4.484 1.992 1.00 92.62 111 ASP A C 1
ATOM 824 O O . ASP A 1 111 ? -7.010 -4.982 1.045 1.00 92.62 111 ASP A O 1
ATOM 828 N N . GLU A 1 112 ? -8.814 -4.945 2.378 1.00 90.12 112 GLU A N 1
ATOM 829 C CA . GLU A 1 112 ? -9.460 -6.103 1.748 1.00 90.12 112 GLU A CA 1
ATOM 830 C C . GLU A 1 112 ? -9.760 -5.857 0.258 1.00 90.12 112 GLU A C 1
ATOM 832 O O . GLU A 1 112 ? -9.554 -6.737 -0.583 1.00 90.12 112 GLU A O 1
ATOM 837 N N . LEU A 1 113 ? -10.214 -4.648 -0.100 1.00 88.44 113 LEU A N 1
ATOM 838 C CA . LEU A 1 113 ? -10.444 -4.270 -1.498 1.00 88.44 113 LEU A CA 1
ATOM 839 C C . LEU A 1 113 ? -9.148 -4.314 -2.311 1.00 88.44 113 LEU A C 1
ATOM 841 O O . LEU A 1 113 ? -9.140 -4.841 -3.425 1.00 88.44 113 LEU A O 1
ATOM 845 N N . HIS A 1 114 ? -8.046 -3.816 -1.751 1.00 86.06 114 HIS A N 1
ATOM 846 C CA . HIS A 1 114 ? -6.750 -3.847 -2.418 1.00 86.06 114 HIS A CA 1
ATOM 847 C C . HIS A 1 114 ? -6.248 -5.282 -2.637 1.00 86.06 114 HIS A C 1
ATOM 849 O O . HIS A 1 114 ? -5.810 -5.628 -3.740 1.00 86.06 114 HIS A O 1
ATOM 855 N N . ALA A 1 115 ? -6.371 -6.144 -1.624 1.00 85.44 115 ALA A N 1
ATOM 856 C CA . AL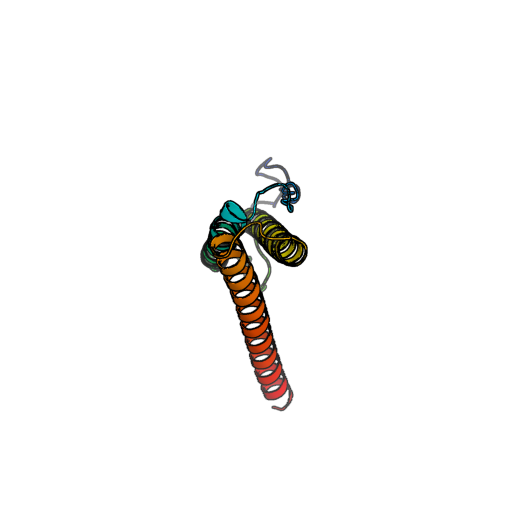A A 1 115 ? -6.023 -7.558 -1.737 1.00 85.44 115 ALA A CA 1
ATOM 857 C C . ALA A 1 115 ? -6.851 -8.262 -2.830 1.00 85.44 115 ALA A C 1
ATOM 859 O O . ALA A 1 115 ? -6.313 -9.022 -3.645 1.00 85.44 115 ALA A O 1
ATOM 860 N N . PHE A 1 116 ? -8.151 -7.962 -2.902 1.00 86.94 116 PHE A N 1
ATOM 861 C CA . PHE A 1 116 ? -9.043 -8.500 -3.926 1.00 86.94 116 PHE A CA 1
ATOM 862 C C . PHE A 1 116 ? -8.667 -8.041 -5.346 1.00 86.94 116 PHE A C 1
ATOM 864 O O . PHE A 1 116 ? -8.594 -8.864 -6.263 1.00 86.94 116 PHE A O 1
ATOM 871 N N . GLU A 1 117 ? -8.371 -6.753 -5.543 1.00 85.94 117 GLU A N 1
ATOM 872 C CA . GLU A 1 117 ? -7.895 -6.230 -6.830 1.00 85.94 117 GLU A CA 1
ATOM 873 C C . GLU A 1 117 ? -6.591 -6.903 -7.280 1.00 85.94 117 GLU A C 1
ATOM 875 O O . GLU A 1 117 ? -6.437 -7.247 -8.458 1.00 85.94 117 GLU A O 1
ATOM 880 N N . GLY A 1 118 ? -5.664 -7.137 -6.346 1.00 78.00 118 GLY A N 1
ATOM 881 C CA . GLY A 1 118 ? -4.432 -7.880 -6.603 1.00 78.00 118 GLY A CA 1
ATOM 882 C C . GLY A 1 118 ? -4.704 -9.303 -7.097 1.00 78.00 118 GLY A C 1
ATOM 883 O O . GLY A 1 118 ? -4.157 -9.719 -8.123 1.00 78.00 118 GLY A O 1
ATOM 884 N N . ALA A 1 119 ? -5.607 -10.028 -6.431 1.00 81.94 119 ALA A N 1
ATOM 885 C CA . ALA A 1 119 ? -5.988 -11.387 -6.816 1.00 81.94 119 ALA A CA 1
ATOM 886 C C . ALA A 1 119 ? -6.594 -11.452 -8.230 1.00 81.94 119 ALA A C 1
ATOM 888 O O . ALA A 1 119 ? -6.250 -12.342 -9.014 1.00 81.94 119 ALA A O 1
ATOM 889 N N . LEU A 1 120 ? -7.440 -10.482 -8.595 1.00 83.12 120 LEU A N 1
ATOM 890 C CA . LEU A 1 120 ? -8.011 -10.389 -9.942 1.00 83.12 120 LEU A CA 1
ATOM 891 C C . LEU A 1 120 ? -6.937 -10.189 -11.019 1.00 83.12 120 LEU A C 1
ATOM 893 O O . LEU A 1 120 ? -7.008 -10.815 -12.079 1.00 83.12 120 LEU A O 1
ATOM 897 N N . ARG A 1 121 ? -5.919 -9.356 -10.759 1.00 79.75 121 ARG A N 1
ATOM 898 C CA . ARG A 1 121 ? -4.806 -9.148 -11.703 1.00 79.75 121 ARG A CA 1
ATOM 899 C C . ARG A 1 121 ? -4.011 -10.432 -11.926 1.00 79.75 121 ARG A C 1
ATOM 901 O O . ARG A 1 121 ? -3.707 -10.762 -13.070 1.00 79.75 121 ARG A O 1
ATOM 908 N N . VAL A 1 122 ? -3.717 -11.179 -10.860 1.00 78.56 122 VAL A N 1
ATOM 909 C CA . VAL A 1 122 ? -3.016 -12.471 -10.959 1.00 78.56 122 VAL A CA 1
ATOM 910 C C . VAL A 1 122 ? -3.835 -13.475 -11.771 1.00 78.56 122 VAL A C 1
ATOM 912 O O . VAL A 1 122 ? -3.298 -14.104 -12.682 1.00 78.56 122 VAL A O 1
ATOM 915 N N . ALA A 1 123 ? -5.139 -13.586 -11.502 1.00 82.69 123 ALA A N 1
ATOM 916 C CA . ALA A 1 123 ? -6.027 -14.480 -12.244 1.00 82.69 123 ALA A CA 1
ATOM 917 C C . ALA A 1 123 ? -6.089 -14.137 -13.746 1.00 82.69 123 ALA A C 1
ATOM 919 O O . ALA A 1 123 ? -6.089 -15.038 -14.590 1.00 82.69 123 ALA A O 1
ATOM 920 N N . ALA A 1 124 ? -6.090 -12.845 -14.090 1.00 83.25 124 ALA A N 1
ATOM 921 C CA . ALA A 1 124 ? -6.064 -12.387 -15.476 1.00 83.25 124 ALA A CA 1
ATOM 922 C C . ALA A 1 124 ? -4.758 -12.776 -16.192 1.00 83.25 124 ALA A C 1
ATOM 924 O O . ALA A 1 124 ? -4.803 -13.306 -17.301 1.00 83.25 124 ALA A O 1
ATOM 925 N N . VAL A 1 125 ? -3.601 -12.577 -15.546 1.00 81.62 125 VAL A N 1
ATOM 926 C CA . VAL A 1 125 ? -2.293 -12.969 -16.103 1.00 81.62 125 VAL A CA 1
ATOM 927 C C . VAL A 1 125 ? -2.188 -14.488 -16.258 1.00 81.62 125 VAL A C 1
ATOM 929 O O . VAL A 1 125 ? -1.746 -14.964 -17.301 1.00 81.62 125 VAL A O 1
ATOM 932 N N . ALA A 1 126 ? -2.634 -15.260 -15.264 1.00 82.56 126 ALA A N 1
ATOM 933 C CA . ALA A 1 126 ? -2.634 -16.721 -15.333 1.00 82.56 126 ALA A CA 1
ATOM 934 C C . ALA A 1 126 ? -3.503 -17.244 -16.490 1.00 82.56 126 ALA A C 1
ATOM 936 O O . ALA A 1 126 ? -3.103 -18.168 -17.196 1.00 82.56 126 ALA A O 1
ATOM 937 N N . SER A 1 127 ? -4.662 -16.618 -16.720 1.00 83.06 127 SER A N 1
ATOM 938 C CA . SER A 1 127 ? -5.551 -16.965 -17.836 1.00 83.06 127 SER A CA 1
ATOM 939 C C . SER A 1 127 ? -4.916 -16.662 -19.199 1.00 83.06 127 SER A C 1
ATOM 941 O O . SER A 1 127 ? -5.015 -17.476 -20.114 1.00 83.06 127 SER A O 1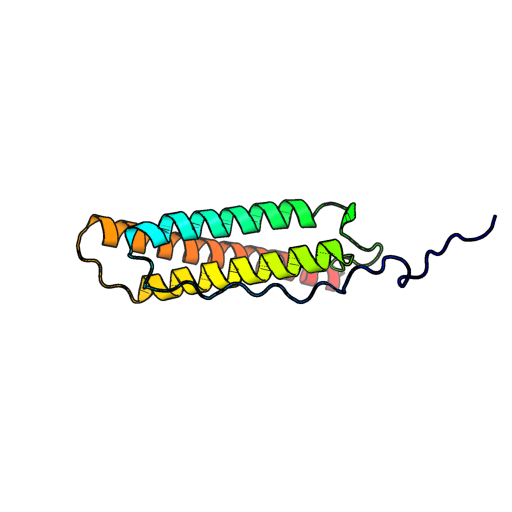
ATOM 943 N N . ASP A 1 128 ? -4.232 -15.521 -19.335 1.00 88.12 128 ASP A N 1
ATOM 944 C CA . ASP A 1 128 ? -3.516 -15.139 -20.562 1.00 88.12 128 ASP A CA 1
ATOM 945 C C . ASP A 1 128 ? -2.332 -16.077 -20.863 1.00 88.12 128 ASP A C 1
ATOM 947 O O . ASP A 1 128 ? -2.128 -16.468 -22.012 1.00 88.12 128 ASP A O 1
ATOM 951 N N . LEU A 1 129 ? -1.585 -16.496 -19.835 1.00 82.19 129 LEU A N 1
ATOM 952 C CA . LEU A 1 129 ? -0.511 -17.485 -19.978 1.00 82.19 129 LEU A CA 1
ATOM 953 C C . LEU A 1 129 ? -1.053 -18.853 -20.414 1.00 82.19 129 LEU A C 1
ATOM 955 O O . LEU A 1 129 ? -0.564 -19.417 -21.388 1.00 82.19 129 LEU A O 1
ATOM 959 N N . ALA A 1 130 ? -2.112 -19.344 -19.763 1.00 83.38 130 ALA A N 1
ATOM 960 C CA . ALA A 1 130 ? -2.738 -20.617 -20.119 1.00 83.38 130 ALA A CA 1
ATOM 961 C C . ALA A 1 130 ? -3.289 -20.626 -21.557 1.00 83.38 130 ALA A C 1
ATOM 963 O O . ALA A 1 130 ? -3.218 -21.646 -22.240 1.00 83.38 130 ALA A O 1
ATOM 964 N 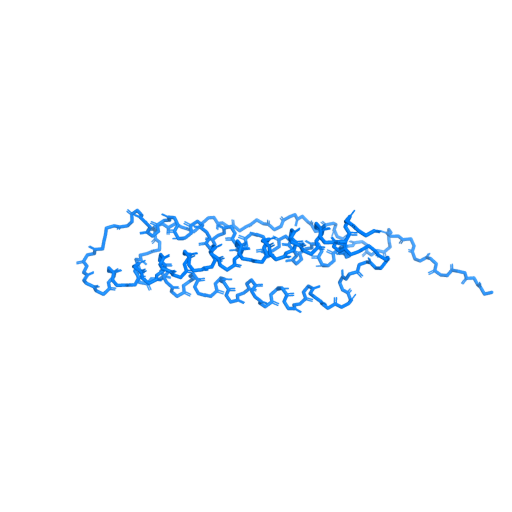N . TRP A 1 131 ? -3.814 -19.492 -22.036 1.00 88.12 131 TRP A N 1
ATOM 965 C CA . TRP A 1 131 ? -4.250 -19.344 -23.425 1.00 88.12 131 TRP A CA 1
ATOM 966 C C . TRP A 1 131 ? -3.083 -19.419 -24.418 1.00 88.12 131 TRP A C 1
ATOM 968 O O . TRP A 1 131 ? -3.213 -20.040 -25.471 1.00 88.12 131 TRP A O 1
ATOM 978 N N . LYS A 1 132 ? -1.946 -18.792 -24.094 1.00 82.50 132 LYS A N 1
ATOM 979 C CA . LYS A 1 132 ? -0.760 -18.749 -24.963 1.00 82.50 132 LYS A CA 1
ATOM 980 C C . LYS A 1 132 ? -0.032 -20.087 -25.055 1.00 82.50 132 LYS A C 1
ATOM 982 O O . LYS A 1 132 ? 0.437 -20.414 -26.136 1.00 82.50 132 LYS A O 1
ATOM 987 N N . ASP A 1 133 ? 0.020 -20.854 -23.968 1.00 75.25 133 ASP A N 1
ATOM 988 C CA . ASP A 1 133 ? 0.666 -22.175 -23.944 1.00 75.25 133 ASP A CA 1
ATOM 989 C C . ASP A 1 133 ? -0.167 -23.269 -24.643 1.00 75.25 133 ASP A C 1
ATOM 991 O O . ASP A 1 133 ? 0.343 -24.346 -24.949 1.00 75.25 133 ASP A O 1
ATOM 995 N N . GLY A 1 134 ? -1.457 -23.013 -24.887 1.00 65.25 134 GLY A N 1
ATOM 996 C CA . GLY A 1 134 ? -2.361 -23.917 -25.604 1.00 65.25 134 GLY A CA 1
ATOM 997 C C . GLY A 1 134 ? -2.394 -23.741 -27.130 1.00 65.25 134 GLY A C 1
ATOM 998 O O . GLY A 1 134 ? -3.154 -24.460 -27.783 1.00 65.25 134 GLY A O 1
ATOM 999 N N . GLN A 1 135 ? -1.631 -22.792 -27.689 1.00 56.50 135 GLN A N 1
ATOM 1000 C CA . GLN A 1 135 ? -1.466 -22.562 -29.136 1.00 56.50 135 GLN A CA 1
ATOM 1001 C C . GLN A 1 135 ? -0.157 -23.159 -29.655 1.00 56.50 135 GLN A C 1
ATOM 1003 O O . GLN A 1 135 ? -0.168 -23.625 -30.817 1.00 56.50 135 GLN A O 1
#

Foldseek 3Di:
DDDPPPPPPPPPDPQPDQDADDADACVPPLVVLLVLLVVLVVLLVVLVVVLPDPQQDDPPDDPDGDSVSVNSVSVSVNSVVNSVRSLVRLVVDDDPDDVSVVSSVVSVVVVVVVVVVVVVVVVVVVVVVVVVVVD

Secondary structure (DSSP, 8-state):
-------TTSS-----PPP-PPP--TTS-HHHHHHHHHHHHHHHHHHHHHHTSGGGB-TT-TT-B-HHHHHHHHHHHHHHHHHHHHHHHHHT---SSHHHHHHHHHHHHHHHHHHHHHHHHHHHHHHHHHHHHT-

Radius of gyration: 20.02 Å; chains: 1; bounding box: 52×33×57 Å

pLDDT: mean 80.53, std 15.45, range [33.78, 95.75]

Sequence (135 aa):
MPDARVPAAATGLPTPDKVHLPPIGAELGPRLMLPLYEALRLTVNVLDGILAQPRYSIAPSRGTFNAAGDYLESLREEIATVADGLADAARGVRPDGAVELEDLHRLILADELHAFEGALRVAAVASDLAWKDGQ